Protein AF-A0A3C0ZTN9-F1 (afdb_monomer_lite)

Foldseek 3Di:
DDPPPFDWAAAWFGDPVLCVPQAVVLLVVLDDDFPQDDDDFDDDADQDDFDDPDLQRLLCRQCVRQVVQVVVVGHAAEDADEEEAEGRDTSVSSSSSNNSNNNNQVVSSHRYDYHTYGYDD

Structure (mmCIF, N/CA/C/O backbone):
data_AF-A0A3C0ZTN9-F1
#
_entry.id   AF-A0A3C0ZTN9-F1
#
loop_
_atom_site.group_PDB
_atom_site.id
_atom_site.type_symbol
_atom_site.label_atom_id
_atom_site.label_alt_id
_atom_site.label_comp_id
_atom_site.label_asym_id
_atom_site.label_entity_id
_atom_site.label_seq_id
_atom_site.pdbx_PDB_ins_code
_atom_site.Cartn_x
_atom_site.Cartn_y
_atom_site.Cartn_z
_atom_site.occupancy
_atom_site.B_iso_or_equiv
_atom_site.auth_seq_id
_atom_site.auth_comp_id
_atom_site.auth_asym_id
_atom_site.auth_atom_id
_atom_site.pdbx_PDB_model_num
ATOM 1 N N . MET A 1 1 ? -13.597 -20.183 23.443 1.00 36.34 1 MET A N 1
ATOM 2 C CA . MET A 1 1 ? -14.069 -19.343 22.322 1.00 36.34 1 MET A CA 1
ATOM 3 C C . MET A 1 1 ? -13.429 -17.965 22.471 1.00 36.34 1 MET A C 1
ATOM 5 O O . MET A 1 1 ? -13.856 -17.200 23.323 1.00 36.34 1 MET A O 1
ATOM 9 N N . ARG A 1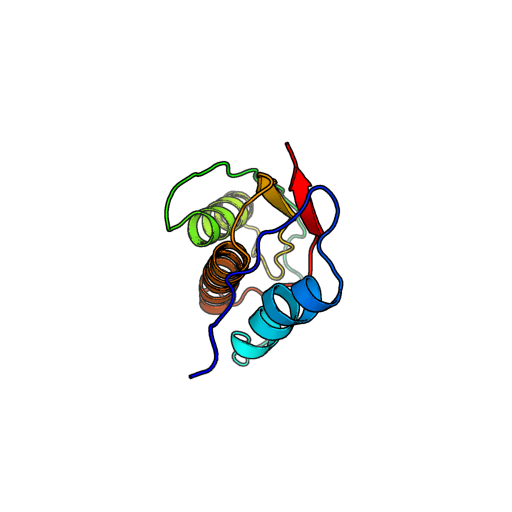 2 ? -12.309 -17.686 21.783 1.00 40.19 2 ARG A N 1
ATOM 10 C CA . ARG A 1 2 ? -11.681 -16.353 21.837 1.00 40.19 2 ARG A CA 1
ATOM 11 C C . ARG A 1 2 ? -12.521 -15.425 20.967 1.00 40.19 2 ARG A C 1
ATOM 13 O O . ARG A 1 2 ? -12.546 -15.598 19.755 1.00 40.19 2 ARG A O 1
ATOM 20 N N . VAL A 1 3 ? -13.224 -14.486 21.589 1.00 44.25 3 VAL A N 1
ATOM 21 C CA . VAL A 1 3 ? -13.870 -13.377 20.884 1.00 44.25 3 VAL A CA 1
ATOM 22 C C . VAL A 1 3 ? -12.752 -12.602 20.185 1.00 44.25 3 VAL A C 1
ATOM 24 O O . VAL A 1 3 ? -11.918 -11.989 20.853 1.00 44.25 3 VAL A O 1
ATOM 27 N N . HIS A 1 4 ? -12.660 -12.683 18.857 1.00 49.47 4 HIS A N 1
ATOM 28 C CA . HIS A 1 4 ? -11.865 -11.728 18.092 1.00 49.47 4 HIS A CA 1
ATOM 29 C C . HIS A 1 4 ? -12.564 -10.382 18.231 1.00 49.47 4 HIS A C 1
ATOM 31 O O . HIS A 1 4 ? -13.554 -10.106 17.563 1.00 49.47 4 HIS A O 1
ATOM 37 N N . ARG A 1 5 ? -12.101 -9.582 19.191 1.00 56.44 5 ARG A N 1
ATOM 38 C CA . ARG A 1 5 ? -12.521 -8.195 19.324 1.00 56.44 5 ARG A CA 1
ATOM 39 C C . ARG A 1 5 ? -11.981 -7.471 18.091 1.00 56.44 5 ARG A C 1
ATOM 41 O O . ARG A 1 5 ? -10.770 -7.283 18.004 1.00 56.44 5 ARG A O 1
ATOM 48 N N . GLN A 1 6 ? -12.861 -7.156 17.141 1.00 64.94 6 GLN A N 1
ATOM 49 C CA . GLN A 1 6 ? -12.538 -6.251 16.040 1.00 64.94 6 GLN A CA 1
ATOM 50 C C . GLN A 1 6 ? -12.044 -4.937 16.647 1.00 64.94 6 GLN A C 1
ATOM 52 O O . GLN A 1 6 ? -12.645 -4.422 17.597 1.00 64.94 6 GLN A O 1
ATOM 57 N N . MET A 1 7 ? -10.873 -4.492 16.200 1.00 84.81 7 MET A N 1
ATOM 58 C CA . MET A 1 7 ? -10.202 -3.332 16.768 1.00 84.81 7 MET A CA 1
ATOM 59 C C . MET A 1 7 ? -10.368 -2.150 15.825 1.00 84.81 7 MET A C 1
ATOM 61 O O . MET A 1 7 ? -9.884 -2.172 14.696 1.00 84.81 7 MET A O 1
ATOM 65 N N . GLU A 1 8 ? -11.027 -1.110 16.321 1.00 91.81 8 GLU A N 1
ATOM 66 C CA . GLU A 1 8 ? -11.205 0.143 15.598 1.00 91.81 8 GLU A CA 1
ATOM 67 C C . GLU A 1 8 ? -9.980 1.040 15.738 1.00 91.81 8 GLU A C 1
ATOM 69 O O . GLU A 1 8 ? -9.396 1.189 16.819 1.00 91.81 8 GLU A O 1
ATOM 74 N N . LEU A 1 9 ? -9.611 1.658 14.623 1.00 93.31 9 LEU A N 1
ATOM 75 C CA . LEU A 1 9 ? -8.553 2.644 14.550 1.00 93.31 9 LEU A CA 1
ATOM 76 C C . LEU A 1 9 ? -9.045 3.983 15.112 1.00 93.31 9 LEU A C 1
ATOM 78 O O . LEU A 1 9 ? -10.170 4.422 14.862 1.00 93.31 9 LEU A O 1
ATOM 82 N N . ARG A 1 10 ? -8.179 4.630 15.892 1.00 91.50 10 ARG A N 1
ATOM 83 C CA . ARG A 1 10 ? -8.448 5.908 16.561 1.00 91.50 10 ARG A CA 1
ATOM 84 C C . ARG A 1 10 ? -7.674 7.022 15.880 1.00 91.50 10 ARG A C 1
ATOM 86 O O . ARG A 1 10 ? -6.593 6.755 15.370 1.00 91.50 10 ARG A O 1
ATOM 93 N N . TYR A 1 11 ? -8.220 8.234 15.932 1.00 93.94 11 TYR A N 1
ATOM 94 C CA . TYR A 1 11 ? -7.629 9.443 15.361 1.00 93.94 11 TYR A CA 1
ATOM 95 C C . TYR A 1 11 ? -6.127 9.585 15.667 1.00 93.94 11 TYR A C 1
ATOM 97 O O . TYR A 1 11 ? -5.691 9.353 16.799 1.00 93.94 11 TYR A O 1
ATOM 105 N N . GLY A 1 12 ? -5.359 10.014 14.663 1.00 93.56 12 GLY A N 1
ATOM 106 C CA . GLY A 1 12 ? -3.911 10.200 14.716 1.00 93.56 12 GLY A CA 1
ATOM 107 C C . GLY A 1 12 ? -3.112 9.061 14.076 1.00 93.56 12 GLY A C 1
ATOM 108 O O . GLY A 1 12 ? -3.633 8.218 13.346 1.00 93.56 12 GLY A O 1
ATOM 109 N N . THR A 1 13 ? -1.803 9.049 14.324 1.00 93.88 13 THR A N 1
ATOM 110 C CA . THR A 1 13 ? -0.917 7.969 13.867 1.00 93.88 13 THR A CA 1
ATOM 111 C C . THR A 1 13 ? -1.330 6.641 14.501 1.00 93.88 13 THR A C 1
ATOM 113 O O . THR A 1 13 ? -1.615 6.580 15.698 1.00 93.88 13 THR A O 1
ATOM 116 N N . ILE A 1 14 ? -1.328 5.566 13.711 1.00 94.81 14 ILE A N 1
ATOM 117 C CA . ILE A 1 14 ? -1.655 4.226 14.213 1.00 94.81 14 ILE A CA 1
ATOM 118 C C . ILE A 1 14 ? -0.669 3.755 15.299 1.00 94.81 14 ILE A C 1
ATOM 120 O O . ILE A 1 14 ? 0.520 4.066 15.250 1.00 94.81 14 ILE A O 1
ATOM 124 N N . ASP A 1 15 ? -1.165 2.968 16.261 1.00 93.62 15 ASP A N 1
ATOM 125 C CA . ASP A 1 15 ? -0.349 2.357 17.322 1.00 93.62 15 ASP A CA 1
ATOM 126 C C . ASP A 1 15 ? 0.755 1.453 16.749 1.00 93.62 15 ASP A C 1
ATOM 128 O O . ASP A 1 15 ? 0.557 0.774 15.738 1.00 93.62 15 ASP A O 1
ATOM 132 N N . GLU A 1 16 ? 1.902 1.379 17.426 1.00 94.00 16 GLU A N 1
ATOM 133 C CA . GLU A 1 16 ? 3.062 0.616 16.948 1.00 94.00 16 GLU A CA 1
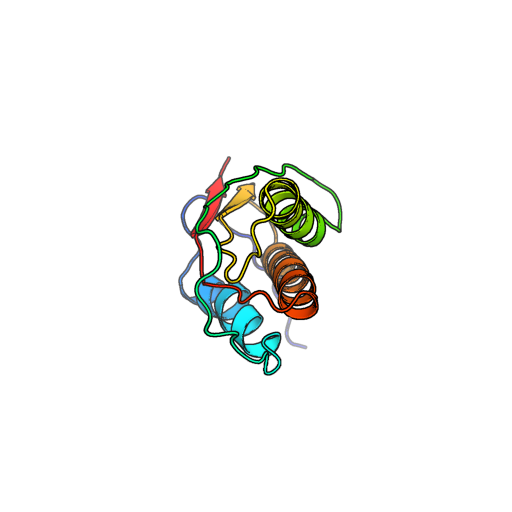ATOM 134 C C . GLU A 1 16 ? 2.751 -0.883 16.780 1.00 94.00 16 GLU A C 1
ATOM 136 O O . GLU A 1 16 ? 3.239 -1.525 15.849 1.00 94.00 16 GLU A O 1
ATOM 141 N N . ASN A 1 17 ? 1.871 -1.459 17.610 1.00 94.44 17 ASN A N 1
ATOM 142 C CA . ASN A 1 17 ? 1.465 -2.855 17.441 1.00 94.44 17 ASN A CA 1
ATOM 143 C C . ASN A 1 17 ? 0.588 -3.044 16.202 1.00 94.44 17 ASN A C 1
ATOM 145 O O . ASN A 1 17 ? 0.707 -4.071 15.530 1.00 94.44 17 ASN A O 1
ATOM 149 N N . VAL A 1 18 ? -0.280 -2.072 15.895 1.00 94.81 18 VAL A N 1
ATOM 150 C CA . VAL A 1 18 ? -1.100 -2.060 14.672 1.00 94.81 18 VAL A CA 1
ATOM 151 C C . VAL A 1 18 ? -0.201 -1.937 13.454 1.00 94.81 18 VAL A C 1
ATOM 153 O O . VAL A 1 18 ? -0.310 -2.735 12.524 1.00 94.81 18 VAL A O 1
ATOM 156 N N . LYS A 1 19 ? 0.731 -0.984 13.484 1.00 95.88 19 LYS A N 1
ATOM 157 C CA . LYS A 1 19 ? 1.725 -0.770 12.437 1.00 95.88 19 LYS A CA 1
ATOM 158 C C . LYS A 1 19 ? 2.522 -2.041 12.155 1.00 95.88 19 LYS A C 1
ATOM 160 O O . LYS A 1 19 ? 2.591 -2.483 11.007 1.00 95.88 19 LYS A O 1
ATOM 165 N N . LYS A 1 20 ? 3.034 -2.691 13.201 1.00 96.06 20 LYS A N 1
ATOM 166 C CA . LYS A 1 20 ? 3.747 -3.961 13.075 1.00 96.06 20 LYS A CA 1
ATOM 167 C C . LYS A 1 20 ? 2.891 -5.034 12.401 1.00 96.06 20 LYS A C 1
ATOM 169 O O . LYS A 1 20 ? 3.258 -5.543 11.348 1.00 96.06 20 LYS A O 1
ATOM 174 N N . ARG A 1 21 ? 1.716 -5.343 12.954 1.00 95.56 21 ARG A N 1
ATOM 175 C CA . ARG A 1 21 ? 0.925 -6.514 12.526 1.00 95.56 21 ARG A CA 1
ATOM 176 C C . ARG A 1 21 ? 0.086 -6.316 11.262 1.00 95.56 21 ARG A C 1
ATOM 178 O O . ARG A 1 21 ? -0.292 -7.298 10.624 1.00 95.56 21 ARG A O 1
ATOM 185 N N . SER A 1 22 ? -0.250 -5.072 10.923 1.00 96.12 22 SER A N 1
ATOM 186 C CA . SER A 1 22 ? -1.147 -4.745 9.805 1.00 96.12 22 SER A CA 1
ATOM 187 C C . SER A 1 22 ? -0.465 -3.998 8.660 1.00 96.12 22 SER A C 1
ATOM 189 O O . SER A 1 22 ? -1.059 -3.914 7.588 1.00 96.12 22 SER A O 1
ATOM 191 N N . VAL A 1 23 ? 0.784 -3.547 8.836 1.00 96.75 23 VAL A N 1
ATOM 192 C CA . VAL A 1 23 ? 1.615 -2.974 7.763 1.00 96.75 23 VAL A CA 1
ATOM 193 C C . VAL A 1 23 ? 2.886 -3.803 7.565 1.00 96.75 23 VAL A C 1
ATOM 195 O O . VAL A 1 23 ? 3.027 -4.449 6.529 1.00 96.75 23 VAL A O 1
ATOM 198 N N . GLN A 1 24 ? 3.787 -3.843 8.551 1.00 96.44 24 GLN A N 1
ATOM 199 C CA . GLN A 1 24 ? 5.119 -4.452 8.393 1.00 96.44 24 GLN A CA 1
ATOM 200 C C . GLN A 1 24 ? 5.049 -5.9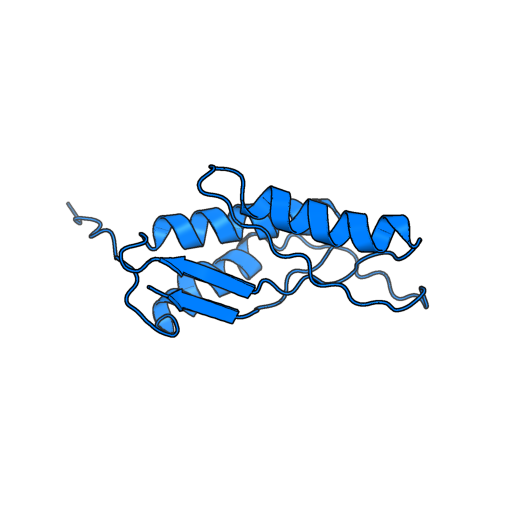66 8.153 1.00 96.44 24 GLN A C 1
ATOM 202 O O . GLN A 1 24 ? 5.617 -6.465 7.182 1.00 96.44 24 GLN A O 1
ATOM 207 N N . ASP A 1 25 ? 4.302 -6.692 8.985 1.00 95.75 25 ASP A N 1
ATOM 208 C CA . ASP A 1 25 ? 4.141 -8.143 8.864 1.00 95.75 25 ASP A CA 1
ATOM 209 C C . ASP A 1 25 ? 3.439 -8.518 7.550 1.00 95.75 25 ASP A C 1
ATOM 211 O O . ASP A 1 25 ? 3.748 -9.551 6.961 1.00 95.75 25 ASP A O 1
ATOM 215 N N . VAL A 1 26 ? 2.529 -7.670 7.052 1.00 95.88 26 VAL A N 1
ATOM 216 C CA . VAL A 1 26 ? 1.860 -7.882 5.758 1.00 95.88 26 VAL A CA 1
ATOM 217 C C . VAL A 1 26 ? 2.848 -7.720 4.608 1.00 95.88 26 VAL A C 1
ATOM 219 O O . VAL A 1 26 ? 2.898 -8.592 3.743 1.00 95.88 26 VAL A O 1
ATOM 222 N N . ILE A 1 27 ? 3.659 -6.656 4.618 1.00 95.25 27 ILE A N 1
ATOM 223 C CA . ILE A 1 27 ? 4.722 -6.458 3.623 1.00 95.25 27 ILE A CA 1
ATOM 224 C C . ILE A 1 27 ? 5.651 -7.672 3.630 1.00 95.25 27 ILE A C 1
ATOM 226 O O . ILE A 1 27 ? 5.860 -8.276 2.585 1.00 95.25 27 ILE A O 1
ATOM 230 N N . LEU A 1 28 ? 6.157 -8.079 4.799 1.00 93.31 28 LEU A N 1
ATOM 231 C CA . LEU A 1 28 ? 7.065 -9.222 4.926 1.00 93.31 28 LEU A CA 1
ATOM 232 C C . LEU A 1 28 ? 6.437 -10.537 4.450 1.00 93.31 28 LEU A C 1
ATOM 234 O O . LEU A 1 28 ? 7.099 -11.307 3.758 1.00 93.31 28 LEU A O 1
ATOM 238 N N . HIS A 1 29 ? 5.175 -10.789 4.799 1.00 92.69 29 HIS A N 1
ATOM 239 C CA . HIS A 1 29 ? 4.459 -12.006 4.422 1.00 92.69 29 HIS A CA 1
ATOM 240 C C . HIS A 1 29 ? 4.206 -12.098 2.910 1.00 92.69 29 HIS A C 1
ATOM 242 O O . HIS A 1 29 ? 4.329 -13.173 2.328 1.00 92.69 29 HIS A O 1
ATOM 248 N N . GLU A 1 30 ? 3.835 -10.990 2.266 1.00 91.06 30 GLU A N 1
ATOM 249 C CA . GLU A 1 30 ? 3.487 -10.978 0.839 1.00 91.06 30 GLU A CA 1
ATOM 250 C C . GLU A 1 30 ? 4.728 -10.870 -0.075 1.00 91.06 30 GLU A C 1
ATOM 252 O O . GLU A 1 30 ? 4.636 -11.162 -1.268 1.00 91.06 30 GLU A O 1
ATOM 257 N N . ARG A 1 31 ? 5.898 -10.491 0.464 1.00 87.12 31 ARG A N 1
ATOM 258 C CA . ARG A 1 31 ? 7.161 -10.290 -0.270 1.00 87.12 31 ARG A CA 1
ATOM 259 C C . ARG A 1 31 ? 7.760 -11.617 -0.740 1.00 87.12 31 ARG A C 1
ATOM 261 O O . ARG A 1 31 ? 8.709 -12.144 -0.161 1.00 87.12 31 ARG A O 1
ATOM 268 N N . GLN A 1 32 ? 7.217 -12.176 -1.816 1.00 68.19 32 GLN A N 1
ATOM 269 C CA . GLN A 1 32 ? 7.880 -13.256 -2.546 1.00 68.19 32 GLN A CA 1
ATOM 270 C C . GLN A 1 32 ? 9.128 -12.721 -3.262 1.00 68.19 32 GLN A C 1
ATOM 272 O O . GLN A 1 32 ? 9.176 -11.559 -3.648 1.00 68.19 32 GLN A O 1
ATOM 277 N N . LYS A 1 33 ? 10.175 -13.549 -3.382 1.00 53.22 33 LYS A N 1
ATOM 278 C CA . LYS A 1 33 ? 11.526 -13.144 -3.815 1.00 53.22 33 LYS A CA 1
ATOM 279 C C . LYS A 1 33 ? 11.534 -12.563 -5.239 1.00 53.22 33 LYS A C 1
ATOM 281 O O . LYS A 1 33 ? 11.639 -13.309 -6.208 1.00 53.22 33 LYS A O 1
ATOM 286 N N . ILE A 1 34 ? 11.481 -11.239 -5.354 1.00 56.06 34 ILE A N 1
ATOM 287 C CA . ILE A 1 34 ? 11.639 -10.517 -6.621 1.00 56.06 34 ILE A CA 1
ATOM 288 C C . ILE A 1 34 ? 13.138 -10.326 -6.898 1.00 56.06 34 ILE A C 1
ATOM 290 O O . ILE A 1 34 ? 13.874 -9.905 -5.998 1.00 56.06 34 ILE A O 1
ATOM 294 N N . PRO A 1 35 ? 13.629 -10.595 -8.118 1.00 49.62 35 PRO A N 1
ATOM 295 C CA . PRO A 1 35 ? 14.962 -10.179 -8.523 1.00 49.62 35 PRO A CA 1
ATOM 296 C C . PRO A 1 35 ? 15.023 -8.647 -8.575 1.00 49.62 35 PRO A C 1
ATOM 298 O O . PRO A 1 35 ? 14.360 -8.014 -9.393 1.00 49.62 35 PRO A O 1
ATOM 301 N N . VAL A 1 36 ? 15.829 -8.043 -7.704 1.00 53.50 36 VAL A N 1
ATOM 302 C CA . VAL A 1 36 ? 16.124 -6.606 -7.754 1.00 53.50 36 VAL A CA 1
ATOM 303 C C . VAL A 1 36 ? 16.912 -6.325 -9.035 1.00 53.50 36 VAL A C 1
ATOM 305 O O . VAL A 1 36 ? 18.060 -6.753 -9.166 1.00 53.50 36 VAL A O 1
ATOM 308 N N . SER A 1 37 ? 16.315 -5.602 -9.983 1.00 47.38 37 SER A N 1
ATOM 309 C CA . SER A 1 37 ? 17.025 -5.156 -11.184 1.00 47.38 37 SER A CA 1
ATOM 310 C C . SER A 1 37 ? 17.958 -3.997 -10.829 1.00 47.38 37 SER A C 1
ATOM 312 O O . SER A 1 37 ? 17.508 -2.879 -10.590 1.00 47.38 37 SER A O 1
ATOM 314 N N . LYS A 1 38 ? 19.270 -4.251 -10.803 1.00 46.47 38 LYS A N 1
ATOM 315 C CA . LYS A 1 38 ? 20.298 -3.204 -10.732 1.00 46.47 38 LYS A CA 1
ATOM 316 C C . LYS A 1 38 ? 20.610 -2.718 -12.150 1.00 46.47 38 LYS A C 1
ATOM 318 O O . LYS A 1 38 ? 21.275 -3.421 -12.902 1.00 46.47 38 LYS A O 1
ATOM 323 N N . GLY A 1 39 ? 20.145 -1.526 -12.514 1.00 47.78 39 GLY A N 1
ATOM 324 C CA . GLY A 1 39 ? 20.483 -0.880 -13.785 1.00 47.78 39 GLY A CA 1
ATOM 325 C C . GLY A 1 39 ? 20.033 0.579 -13.807 1.00 47.78 39 GLY A C 1
ATOM 326 O O . GLY A 1 39 ? 18.994 0.902 -13.238 1.00 47.78 39 GLY A O 1
ATOM 327 N N . GLY A 1 40 ? 20.827 1.458 -14.426 1.00 59.28 40 GLY A N 1
ATOM 328 C CA . GLY A 1 40 ? 20.543 2.892 -14.539 1.00 59.28 40 GLY A CA 1
ATOM 329 C C . GLY A 1 40 ? 19.369 3.154 -15.476 1.00 59.28 40 GLY A C 1
ATOM 330 O O . GLY A 1 40 ? 19.553 3.270 -16.684 1.00 59.28 40 GLY A O 1
ATOM 331 N N . LEU A 1 41 ? 18.163 3.198 -14.917 1.00 59.25 41 LEU A N 1
ATOM 332 C CA . LEU A 1 41 ? 16.952 3.634 -15.603 1.00 59.25 41 LEU A CA 1
ATOM 333 C C . LEU A 1 41 ? 16.712 5.130 -15.343 1.00 59.25 41 LEU A C 1
ATOM 335 O O . LEU A 1 41 ? 17.256 5.668 -14.374 1.00 59.25 41 LEU A O 1
ATOM 339 N N . PRO A 1 42 ? 15.922 5.816 -16.191 1.00 61.22 42 PRO A N 1
ATOM 340 C CA . PRO A 1 42 ? 15.471 7.172 -15.896 1.00 61.22 42 PRO A CA 1
ATOM 341 C C . PRO A 1 42 ? 14.863 7.222 -14.488 1.00 61.22 42 PRO A C 1
ATOM 343 O O . PRO A 1 42 ? 14.044 6.379 -14.128 1.00 61.22 42 PRO A O 1
ATOM 346 N N . SER A 1 43 ? 15.320 8.180 -13.681 1.00 76.25 43 SER A N 1
ATOM 347 C CA . SER A 1 43 ? 14.847 8.381 -12.312 1.00 76.25 43 SER A CA 1
ATOM 348 C C . SER A 1 43 ? 13.665 9.344 -12.323 1.00 76.25 43 SER A C 1
ATOM 350 O O . SER A 1 43 ? 13.736 10.398 -12.953 1.00 76.25 43 SER A O 1
ATOM 352 N N . GLY A 1 44 ? 12.588 8.994 -11.626 1.00 85.88 44 GLY A N 1
ATOM 353 C CA . GLY A 1 44 ? 11.420 9.848 -11.449 1.00 85.88 44 GLY A CA 1
ATOM 354 C C . GLY A 1 44 ? 10.605 9.411 -10.243 1.00 85.88 44 GLY A C 1
ATOM 355 O O . GLY A 1 44 ? 10.637 8.249 -9.838 1.00 85.88 44 GLY A O 1
ATOM 356 N N . VAL A 1 45 ? 9.891 10.365 -9.659 1.00 90.81 45 VAL A N 1
ATOM 357 C CA . VAL A 1 45 ? 8.987 10.166 -8.525 1.00 90.81 45 VAL A CA 1
ATOM 358 C C . VAL A 1 45 ? 7.639 10.750 -8.906 1.00 90.81 45 VAL A C 1
ATOM 360 O O . VAL A 1 45 ? 7.574 11.830 -9.487 1.00 90.81 45 VAL A O 1
ATOM 363 N N . THR A 1 46 ? 6.574 10.047 -8.540 1.00 94.94 46 THR A N 1
ATOM 364 C CA . THR A 1 46 ? 5.203 10.544 -8.633 1.00 94.94 46 THR A CA 1
ATOM 365 C C . THR A 1 46 ? 4.467 10.302 -7.321 1.00 94.94 46 THR A C 1
ATOM 367 O O . THR A 1 46 ? 4.869 9.464 -6.511 1.00 94.94 46 THR A O 1
ATOM 370 N N . SER A 1 47 ? 3.382 11.039 -7.118 1.00 94.06 47 SER A N 1
ATOM 371 C CA . SER A 1 47 ? 2.431 10.834 -6.034 1.00 94.06 47 SER A CA 1
ATOM 372 C C . SER A 1 47 ? 1.032 11.025 -6.596 1.00 94.06 47 SER A C 1
ATOM 374 O O . SER A 1 47 ? 0.685 12.116 -7.046 1.00 94.06 47 SER A O 1
ATOM 376 N N . VAL A 1 48 ? 0.237 9.956 -6.584 1.00 93.31 48 VAL A N 1
ATOM 377 C CA . VAL A 1 48 ? -1.115 9.953 -7.143 1.00 93.31 48 VAL A CA 1
ATOM 378 C C . VAL A 1 48 ? -2.113 9.687 -6.015 1.00 93.31 48 VAL A C 1
ATOM 380 O O . VAL A 1 48 ? -2.141 8.573 -5.484 1.00 93.31 48 VAL A O 1
ATOM 383 N N . PRO A 1 49 ? -2.922 10.682 -5.607 1.00 92.81 49 PRO A N 1
ATOM 384 C CA . PRO A 1 49 ? -3.930 10.478 -4.578 1.00 92.81 49 PRO A CA 1
ATOM 385 C C . PRO A 1 49 ? -5.087 9.634 -5.122 1.00 92.81 49 PRO A C 1
ATOM 387 O O . PRO A 1 49 ? -5.606 9.889 -6.207 1.00 92.81 49 PRO A O 1
ATOM 390 N N . VAL A 1 50 ? -5.529 8.653 -4.334 1.00 92.25 50 VAL A N 1
ATOM 391 C CA . VAL A 1 50 ? -6.717 7.843 -4.622 1.00 92.25 50 VAL A CA 1
ATOM 392 C C . VAL A 1 50 ? -7.653 7.901 -3.424 1.00 92.25 50 VAL A C 1
ATOM 394 O O . VAL A 1 50 ? -7.272 7.541 -2.313 1.00 92.25 50 VAL A O 1
ATOM 397 N N . VAL A 1 51 ? -8.889 8.340 -3.662 1.00 89.12 51 VAL A N 1
ATOM 398 C CA . VAL A 1 51 ? -9.969 8.354 -2.670 1.00 89.12 51 VAL A CA 1
ATOM 399 C C . VAL A 1 51 ? -11.011 7.340 -3.115 1.00 89.12 51 VAL A C 1
ATOM 401 O O . VAL A 1 51 ? -11.534 7.430 -4.223 1.00 89.12 51 VAL A O 1
ATOM 404 N N . SER A 1 52 ? -11.289 6.342 -2.281 1.00 84.38 52 SER A N 1
ATOM 405 C CA . SER A 1 52 ? -12.236 5.286 -2.628 1.00 84.38 52 SER A CA 1
ATOM 406 C C . SER A 1 52 ? -12.842 4.655 -1.379 1.00 84.38 52 SER A C 1
ATOM 408 O O . SER A 1 52 ? -12.130 4.343 -0.429 1.00 84.38 52 SER A O 1
ATOM 410 N N . GLY A 1 53 ? -14.158 4.432 -1.411 1.00 76.75 53 GLY A N 1
ATOM 411 C CA . GLY A 1 53 ? -14.867 3.564 -0.464 1.00 76.75 53 GLY A CA 1
ATOM 412 C C . GLY A 1 53 ? -15.001 2.119 -0.963 1.00 76.75 53 GLY A C 1
ATOM 413 O O . GLY A 1 53 ? -15.713 1.318 -0.360 1.00 76.75 53 GLY A O 1
ATOM 414 N N . GLU A 1 54 ? -14.376 1.782 -2.095 1.00 73.94 54 GLU A N 1
ATOM 415 C CA . GLU A 1 54 ? -14.551 0.494 -2.760 1.00 73.94 54 GLU A CA 1
ATOM 416 C C . GLU A 1 54 ? -13.547 -0.566 -2.298 1.00 73.94 54 GLU A C 1
ATOM 418 O O . GLU A 1 54 ? -12.457 -0.291 -1.795 1.00 73.94 54 GLU A O 1
ATOM 423 N N . LYS A 1 55 ? -13.889 -1.834 -2.553 1.00 78.25 55 LYS A N 1
ATOM 424 C CA . LYS A 1 55 ? -13.105 -3.003 -2.127 1.00 78.25 55 LYS A CA 1
ATOM 425 C C . LYS A 1 55 ? -11.718 -3.122 -2.772 1.00 78.25 55 LYS A C 1
ATOM 427 O O . LYS A 1 55 ? -10.988 -4.016 -2.363 1.00 78.25 55 LYS A O 1
ATOM 432 N N . ARG A 1 56 ? -11.360 -2.291 -3.760 1.00 91.38 56 ARG A N 1
ATOM 433 C CA . ARG A 1 56 ? -10.108 -2.387 -4.544 1.00 91.38 56 ARG A CA 1
ATOM 434 C C . ARG A 1 56 ? -9.219 -1.142 -4.465 1.00 91.38 56 ARG A C 1
ATOM 436 O O . ARG A 1 56 ? -8.348 -0.956 -5.312 1.00 91.38 56 ARG A O 1
ATOM 443 N N . ALA A 1 57 ? -9.420 -0.290 -3.459 1.00 93.94 57 ALA A N 1
ATOM 444 C CA . ALA A 1 57 ? -8.671 0.957 -3.306 1.00 93.94 57 ALA A CA 1
ATOM 445 C C . ALA A 1 57 ? -7.141 0.761 -3.361 1.00 93.94 57 ALA A C 1
ATOM 447 O O . ALA A 1 57 ? -6.442 1.551 -3.991 1.00 93.94 57 ALA A O 1
ATOM 448 N N . GLY A 1 58 ? -6.620 -0.318 -2.764 1.00 96.56 58 GLY A N 1
ATOM 449 C CA . GLY A 1 58 ? -5.182 -0.593 -2.742 1.00 96.56 58 GLY A CA 1
ATOM 450 C C . GLY A 1 58 ? -4.618 -0.999 -4.104 1.00 96.56 58 GLY A C 1
ATOM 451 O O . GLY A 1 58 ? -3.516 -0.588 -4.456 1.00 96.56 58 GLY A O 1
ATOM 452 N N . GLU A 1 59 ? -5.382 -1.764 -4.889 1.00 96.75 59 GLU A N 1
ATOM 453 C CA . GLU A 1 59 ? -5.003 -2.154 -6.256 1.00 96.75 59 GLU A CA 1
ATOM 454 C C . GLU A 1 59 ? -4.954 -0.920 -7.166 1.00 96.75 59 GLU A C 1
ATOM 456 O O . GLU A 1 59 ? -3.970 -0.696 -7.872 1.00 96.75 59 GLU A O 1
ATOM 461 N N . LEU A 1 60 ? -5.995 -0.082 -7.095 1.00 96.69 60 LEU A N 1
ATOM 462 C CA . LEU A 1 60 ? -6.104 1.146 -7.882 1.00 96.69 60 LEU A CA 1
ATOM 463 C C . LEU A 1 60 ? -4.985 2.138 -7.556 1.00 96.69 60 LEU A C 1
ATOM 465 O O . LEU A 1 60 ? -4.418 2.719 -8.476 1.00 96.69 60 LEU A O 1
ATOM 469 N N . ALA A 1 61 ? -4.634 2.301 -6.276 1.00 96.88 61 ALA A N 1
ATOM 470 C CA . ALA A 1 61 ? -3.545 3.181 -5.854 1.00 96.88 61 ALA A CA 1
ATOM 471 C C . ALA A 1 61 ? -2.196 2.781 -6.470 1.00 96.88 61 ALA A C 1
ATOM 473 O O . ALA A 1 61 ? -1.468 3.638 -6.973 1.00 96.88 61 ALA A O 1
ATOM 474 N N . VAL A 1 62 ? -1.883 1.481 -6.487 1.00 97.25 62 VAL A N 1
ATOM 475 C CA . VAL A 1 62 ? -0.656 0.981 -7.119 1.00 97.25 62 VAL A CA 1
ATOM 476 C C . VAL A 1 62 ? -0.709 1.193 -8.630 1.00 97.25 62 VAL A C 1
ATOM 478 O O . VAL A 1 62 ? 0.211 1.784 -9.189 1.00 97.25 62 VAL A O 1
ATOM 481 N N . ILE A 1 63 ? -1.790 0.768 -9.291 1.00 97.00 63 ILE A N 1
ATOM 482 C CA . ILE A 1 63 ? -1.925 0.878 -10.752 1.00 97.00 63 ILE A CA 1
ATOM 483 C C . ILE A 1 63 ? -1.831 2.337 -11.207 1.00 97.00 63 ILE A C 1
ATOM 485 O O . ILE A 1 63 ? -1.132 2.623 -12.175 1.00 97.00 63 ILE A O 1
ATOM 489 N N . ALA A 1 64 ? -2.493 3.265 -10.514 1.00 97.06 64 ALA A N 1
ATOM 490 C CA . ALA A 1 64 ? -2.497 4.676 -10.880 1.00 97.06 64 ALA A CA 1
ATOM 491 C C . ALA A 1 64 ? -1.091 5.294 -10.810 1.00 97.06 64 ALA A C 1
ATOM 493 O O . ALA A 1 64 ? -0.645 5.905 -11.779 1.00 97.06 64 ALA A O 1
ATOM 494 N N . ALA A 1 65 ? -0.365 5.081 -9.709 1.00 97.12 65 ALA A N 1
ATOM 495 C CA . ALA A 1 65 ? 0.987 5.618 -9.547 1.00 97.12 65 ALA A CA 1
ATOM 496 C C . ALA A 1 65 ? 2.001 4.972 -10.508 1.00 97.12 65 ALA A C 1
ATOM 498 O O . ALA A 1 65 ? 2.857 5.655 -11.067 1.00 97.12 65 ALA A O 1
ATOM 499 N N . VAL A 1 66 ? 1.904 3.657 -10.729 1.00 96.31 66 VAL A N 1
ATOM 500 C CA . VAL A 1 66 ? 2.793 2.945 -11.661 1.00 96.31 66 VAL A CA 1
ATOM 501 C C . VAL A 1 66 ? 2.528 3.378 -13.100 1.00 96.31 66 VAL A C 1
ATOM 503 O O . VAL A 1 66 ? 3.477 3.608 -13.846 1.00 96.31 66 VAL A O 1
ATOM 506 N N . ASN A 1 67 ? 1.261 3.544 -13.489 1.00 96.56 67 ASN A N 1
ATOM 507 C CA . ASN A 1 67 ? 0.903 4.002 -14.829 1.00 96.56 67 ASN A CA 1
ATOM 508 C C . ASN A 1 67 ? 1.374 5.433 -15.100 1.00 96.56 67 ASN A C 1
ATOM 510 O O . ASN A 1 67 ? 1.791 5.712 -16.221 1.00 96.56 67 ASN A O 1
ATOM 514 N N . ASP A 1 68 ? 1.347 6.315 -14.099 1.00 97.00 68 ASP A N 1
ATOM 515 C CA . ASP A 1 68 ? 1.824 7.693 -14.247 1.00 97.00 68 ASP A CA 1
ATOM 516 C C . ASP A 1 68 ? 3.324 7.753 -14.594 1.00 97.00 68 ASP A C 1
ATOM 518 O O . ASP A 1 68 ? 3.725 8.464 -15.517 1.00 97.00 68 ASP A O 1
ATOM 522 N N . LEU A 1 69 ? 4.153 6.929 -13.941 1.00 95.19 69 LEU A N 1
ATOM 523 C CA . LEU A 1 69 ? 5.573 6.791 -14.296 1.00 95.19 69 LEU A CA 1
ATOM 524 C C . LEU A 1 69 ? 5.774 6.033 -15.614 1.00 95.19 69 LEU A C 1
ATOM 526 O O . LEU A 1 69 ? 6.600 6.433 -16.439 1.00 95.19 69 LEU A O 1
ATOM 530 N N . ALA A 1 70 ? 5.006 4.969 -15.858 1.00 94.00 70 ALA A N 1
ATOM 531 C CA . ALA A 1 70 ? 5.113 4.184 -17.086 1.00 94.00 70 ALA A CA 1
ATOM 532 C C . ALA A 1 70 ? 4.768 5.011 -18.336 1.00 94.00 70 ALA A C 1
ATOM 534 O O . ALA A 1 70 ? 5.435 4.867 -19.362 1.00 94.00 70 ALA A O 1
ATOM 535 N N . ALA A 1 71 ? 3.795 5.925 -18.246 1.00 95.12 71 ALA A N 1
ATOM 536 C CA . ALA A 1 71 ? 3.446 6.866 -19.312 1.00 95.12 71 ALA A CA 1
ATOM 537 C C . ALA A 1 71 ? 4.601 7.823 -19.668 1.00 95.12 71 ALA A C 1
ATOM 539 O O . ALA A 1 71 ? 4.665 8.322 -20.790 1.00 95.12 71 ALA A O 1
ATOM 540 N N . GLN A 1 72 ? 5.542 8.031 -18.744 1.00 93.69 72 GLN A N 1
ATOM 541 C CA . GLN A 1 72 ? 6.766 8.815 -18.939 1.00 93.69 72 GLN A CA 1
ATOM 542 C C . GLN A 1 72 ? 7.962 7.950 -19.384 1.00 93.69 72 GLN A C 1
ATOM 544 O O . GLN A 1 72 ? 9.079 8.447 -19.508 1.00 93.69 72 GLN A O 1
ATOM 549 N N . GLY A 1 73 ? 7.759 6.647 -19.612 1.00 91.62 73 GLY A N 1
ATOM 550 C CA . GLY A 1 73 ? 8.830 5.700 -19.934 1.00 91.62 73 GLY A CA 1
ATOM 551 C C . GLY A 1 73 ? 9.690 5.300 -18.729 1.00 91.62 73 GLY A C 1
ATOM 552 O O . GLY A 1 73 ? 10.779 4.751 -18.908 1.00 91.62 73 GLY A O 1
ATOM 553 N N . ILE A 1 74 ? 9.222 5.561 -17.504 1.00 91.56 74 ILE A N 1
ATOM 554 C CA . ILE A 1 74 ? 9.943 5.279 -16.260 1.00 91.56 74 ILE A CA 1
ATOM 555 C C . ILE A 1 74 ? 9.445 3.961 -15.667 1.00 91.56 74 ILE A C 1
ATOM 557 O O . ILE A 1 74 ? 8.251 3.748 -15.472 1.00 91.56 74 ILE A O 1
ATOM 561 N N . ARG A 1 75 ? 10.377 3.059 -15.346 1.00 89.94 75 ARG A N 1
ATOM 562 C CA . ARG A 1 75 ? 10.066 1.813 -14.636 1.00 89.94 75 ARG A CA 1
ATOM 563 C C . ARG A 1 75 ? 10.081 2.065 -13.134 1.00 89.94 75 ARG A C 1
ATOM 565 O O . ARG A 1 75 ? 11.113 2.438 -12.584 1.00 89.94 75 ARG A O 1
ATOM 572 N N . THR A 1 76 ? 8.976 1.768 -12.467 1.00 91.94 76 THR A N 1
ATOM 573 C CA . THR A 1 76 ? 8.892 1.802 -11.005 1.00 91.94 76 THR A CA 1
ATOM 574 C C . THR A 1 76 ? 9.629 0.612 -10.387 1.00 91.94 76 THR A C 1
ATOM 576 O O . THR A 1 76 ? 9.496 -0.517 -10.858 1.00 91.94 76 THR A O 1
ATOM 579 N N . THR A 1 77 ? 10.401 0.855 -9.327 1.00 90.75 77 THR A N 1
ATOM 580 C CA . THR A 1 77 ? 11.114 -0.188 -8.563 1.00 90.75 77 THR A CA 1
ATOM 581 C C . THR A 1 77 ? 10.667 -0.271 -7.110 1.00 90.75 77 THR A C 1
ATOM 583 O O . THR A 1 77 ? 10.748 -1.341 -6.511 1.00 90.75 77 THR A O 1
ATOM 586 N N . GLU A 1 78 ? 10.192 0.839 -6.544 1.00 92.12 78 GLU A N 1
ATOM 587 C CA . GLU A 1 78 ? 9.764 0.946 -5.150 1.00 92.12 78 GLU A CA 1
ATOM 588 C C . GLU A 1 78 ? 8.437 1.711 -5.054 1.00 92.12 78 GLU A C 1
ATOM 590 O O . GLU A 1 78 ? 8.183 2.629 -5.835 1.00 92.12 78 GLU A O 1
ATOM 595 N N . PHE A 1 79 ? 7.604 1.341 -4.082 1.00 95.06 79 PHE A N 1
ATOM 596 C CA . PHE A 1 79 ? 6.320 1.973 -3.787 1.00 95.06 79 PHE A CA 1
ATOM 597 C C . PHE A 1 79 ? 6.207 2.292 -2.290 1.00 95.06 79 PHE A C 1
ATOM 599 O O . PHE A 1 79 ? 6.443 1.424 -1.446 1.00 95.06 79 PHE A O 1
ATOM 606 N N . PHE A 1 80 ? 5.818 3.528 -1.964 1.00 95.38 80 PHE A N 1
ATOM 607 C CA . PHE A 1 80 ? 5.681 4.033 -0.593 1.00 95.38 80 PHE A CA 1
ATOM 608 C C . PHE A 1 80 ? 4.226 4.471 -0.350 1.00 95.38 80 PHE A C 1
ATOM 610 O O . PHE A 1 80 ? 3.836 5.550 -0.799 1.00 95.38 80 PHE A O 1
ATOM 617 N N . PRO A 1 81 ? 3.396 3.662 0.332 1.00 96.19 81 PRO A N 1
ATOM 618 C CA . PRO A 1 81 ? 2.002 4.013 0.572 1.00 96.19 81 PRO A CA 1
ATOM 619 C C . PRO A 1 81 ? 1.863 5.094 1.653 1.00 96.19 81 PRO A C 1
ATOM 621 O O . PRO A 1 81 ? 2.357 4.934 2.768 1.00 96.19 81 PRO A O 1
ATOM 624 N N . THR A 1 82 ? 1.105 6.150 1.358 1.00 96.44 82 THR A N 1
ATOM 625 C CA . THR A 1 82 ? 0.546 7.053 2.377 1.00 96.44 82 THR A CA 1
ATOM 626 C C . THR A 1 82 ? -0.948 6.784 2.481 1.00 96.44 82 THR A C 1
ATOM 628 O O . THR A 1 82 ? -1.679 6.971 1.512 1.00 96.44 82 THR A O 1
ATOM 631 N N . ILE A 1 83 ? -1.395 6.303 3.640 1.00 96.50 83 ILE A N 1
ATOM 632 C CA . ILE A 1 83 ? -2.764 5.834 3.869 1.00 96.50 83 ILE A CA 1
ATOM 633 C C . ILE A 1 83 ? -3.438 6.743 4.896 1.00 96.50 83 ILE A C 1
ATOM 635 O O . ILE A 1 83 ? -2.952 6.869 6.018 1.00 96.50 83 ILE A O 1
ATOM 639 N N . LEU A 1 84 ? -4.572 7.326 4.512 1.00 96.38 84 LEU A N 1
ATOM 640 C CA . LEU A 1 84 ? -5.451 8.096 5.389 1.00 96.38 84 LEU A CA 1
ATOM 641 C C . LEU A 1 84 ? -6.764 7.328 5.547 1.00 96.38 84 LEU A C 1
ATOM 643 O O . LEU A 1 84 ? -7.366 6.933 4.546 1.00 96.38 84 LEU A O 1
ATOM 647 N N . LEU A 1 85 ? -7.180 7.072 6.785 1.00 95.50 85 LEU A N 1
ATOM 648 C CA . LEU A 1 85 ? -8.396 6.317 7.099 1.00 95.50 85 LEU A CA 1
ATOM 649 C C . LEU A 1 85 ? -9.298 7.121 8.034 1.00 95.50 85 LEU A C 1
ATOM 651 O O . LEU A 1 85 ? -8.783 7.732 8.963 1.00 95.50 85 LEU A O 1
ATOM 655 N N . PRO A 1 86 ? -10.628 7.081 7.870 1.00 94.38 86 PRO A N 1
ATOM 656 C CA . PRO A 1 86 ? -11.522 7.721 8.823 1.00 94.38 86 PRO A CA 1
ATOM 657 C C . PRO A 1 86 ? -11.459 7.033 10.193 1.00 94.38 86 PRO A C 1
ATOM 659 O O . PRO A 1 86 ? -11.260 5.811 10.288 1.00 94.38 86 PRO A O 1
ATOM 662 N N . ALA A 1 87 ? -11.668 7.802 11.260 1.00 93.94 87 ALA A N 1
ATOM 663 C CA . ALA A 1 87 ? -11.832 7.264 12.607 1.00 93.94 87 ALA A CA 1
ATOM 664 C C . ALA A 1 87 ? -12.940 6.194 12.660 1.00 93.94 87 ALA A C 1
ATOM 666 O O . ALA A 1 87 ? -13.964 6.293 11.985 1.00 93.94 87 ALA A O 1
ATOM 667 N N . GLY A 1 88 ? -12.719 5.134 13.443 1.00 92.75 88 GLY A N 1
ATOM 668 C CA . GLY A 1 88 ? -13.635 3.988 13.504 1.00 92.75 88 GLY A CA 1
ATOM 669 C C . GLY A 1 88 ? -13.440 2.961 12.383 1.00 92.75 88 GLY A C 1
ATOM 670 O O . GLY A 1 88 ? -14.100 1.923 12.381 1.00 92.75 88 GLY A O 1
ATOM 671 N N . THR A 1 89 ? -12.506 3.189 11.450 1.00 93.88 89 THR A N 1
ATOM 672 C CA . THR A 1 89 ? -12.102 2.154 10.488 1.00 93.88 89 THR A CA 1
ATOM 673 C C . THR A 1 89 ? -11.608 0.913 11.229 1.00 93.88 89 THR A C 1
ATOM 675 O O . THR A 1 89 ? -10.774 1.007 12.127 1.00 93.88 89 THR A O 1
ATOM 678 N N . GLN A 1 90 ? -12.086 -0.264 10.830 1.00 94.56 90 GLN A N 1
ATOM 679 C CA . GLN A 1 90 ? -11.628 -1.532 11.396 1.00 94.56 90 GLN A CA 1
ATOM 680 C C . GLN A 1 90 ? -10.191 -1.832 10.957 1.00 94.56 90 GLN A C 1
ATOM 682 O O . GLN A 1 90 ? -9.852 -1.697 9.779 1.00 94.56 90 GLN A O 1
ATOM 687 N N . GLU A 1 91 ? -9.336 -2.295 11.866 1.00 95.00 91 GLU A N 1
ATOM 688 C CA . GLU A 1 91 ? -7.957 -2.667 11.534 1.00 95.00 91 GLU A CA 1
ATOM 689 C C . GLU A 1 91 ? -7.893 -3.737 10.429 1.00 95.00 91 GLU A C 1
ATOM 691 O O . GLU A 1 91 ? -6.988 -3.731 9.589 1.00 95.00 91 GLU A O 1
ATOM 696 N N . GLU A 1 92 ? -8.869 -4.644 10.377 1.00 94.19 92 GLU A N 1
ATOM 697 C CA . GLU A 1 92 ? -8.970 -5.647 9.320 1.00 94.19 92 GLU A CA 1
ATOM 698 C C . GLU A 1 92 ? -9.074 -5.015 7.925 1.00 94.19 92 GLU A C 1
ATOM 700 O O . GLU A 1 92 ? -8.562 -5.587 6.957 1.00 94.19 92 GLU A O 1
ATOM 705 N N . PHE A 1 93 ? -9.679 -3.827 7.817 1.00 94.19 93 PHE A N 1
ATOM 706 C CA . PHE A 1 93 ? -9.721 -3.071 6.570 1.00 94.19 93 PHE A CA 1
ATOM 707 C C . PHE A 1 93 ? -8.326 -2.582 6.174 1.00 94.19 93 PHE A C 1
ATOM 709 O O . PHE A 1 93 ? -7.906 -2.843 5.048 1.00 94.19 93 PHE A O 1
ATOM 716 N N . LEU A 1 94 ? -7.568 -1.975 7.098 1.00 95.31 94 LEU A N 1
ATOM 717 C CA . LEU A 1 94 ? -6.172 -1.582 6.852 1.00 95.31 94 LEU A CA 1
ATOM 718 C C . LEU A 1 94 ? -5.333 -2.786 6.403 1.00 95.31 94 LEU A C 1
ATOM 720 O O . LEU A 1 94 ? -4.593 -2.707 5.423 1.00 95.31 94 LEU A O 1
ATOM 724 N N . ARG A 1 95 ? -5.494 -3.936 7.065 1.00 95.81 95 ARG A N 1
ATOM 725 C CA . ARG A 1 95 ? -4.788 -5.168 6.693 1.00 95.81 95 ARG A CA 1
ATOM 726 C C . ARG A 1 95 ? -5.171 -5.657 5.296 1.00 95.81 95 ARG A C 1
ATOM 728 O O . ARG A 1 95 ? -4.311 -6.120 4.549 1.00 95.81 95 ARG A O 1
ATOM 735 N N . SER A 1 96 ? -6.452 -5.584 4.940 1.00 95.50 96 SER A N 1
ATOM 736 C CA . SER A 1 96 ? -6.933 -5.913 3.594 1.00 95.50 96 SER A CA 1
ATOM 737 C C . SER A 1 96 ? -6.355 -4.958 2.548 1.00 95.50 96 SER A C 1
ATOM 739 O O . SER A 1 96 ? -5.872 -5.410 1.510 1.00 95.50 96 SER A O 1
ATOM 741 N N . LEU A 1 97 ? -6.347 -3.657 2.840 1.00 96.25 97 LEU A N 1
ATOM 742 C CA . LEU A 1 97 ? -5.788 -2.621 1.978 1.00 96.25 97 LEU A CA 1
ATOM 743 C C . LEU A 1 97 ? -4.290 -2.853 1.731 1.00 96.25 97 LEU A C 1
ATOM 745 O O . LEU A 1 97 ? -3.847 -2.870 0.584 1.00 96.25 97 LEU A O 1
ATOM 749 N N . MET A 1 98 ? -3.522 -3.139 2.785 1.00 97.00 98 MET A N 1
ATOM 750 C CA . MET A 1 98 ? -2.097 -3.457 2.666 1.00 97.00 98 MET A CA 1
ATOM 751 C C . MET A 1 98 ? -1.840 -4.726 1.851 1.00 97.00 98 MET A C 1
ATOM 753 O O . MET A 1 98 ? -0.909 -4.750 1.049 1.00 97.00 98 MET A O 1
ATOM 757 N N . LYS A 1 99 ? -2.679 -5.764 1.982 1.00 96.56 99 LYS A N 1
ATOM 758 C CA . LYS A 1 99 ? -2.579 -6.968 1.137 1.00 96.56 99 LYS A CA 1
ATOM 759 C C . LYS A 1 99 ? -2.818 -6.655 -0.337 1.00 96.56 99 LYS A C 1
ATOM 761 O O . LYS A 1 99 ? -2.096 -7.181 -1.177 1.00 96.56 99 LYS A O 1
ATOM 766 N N . GLN A 1 100 ? -3.800 -5.812 -0.656 1.00 96.88 100 GLN A N 1
ATOM 767 C CA . GLN A 1 100 ? -4.061 -5.378 -2.033 1.00 96.88 100 GLN A CA 1
ATOM 768 C C . GLN A 1 100 ? -2.855 -4.648 -2.626 1.00 96.88 100 GLN A C 1
ATOM 770 O O . GLN A 1 100 ? -2.400 -5.009 -3.711 1.00 96.88 100 GLN A O 1
ATOM 775 N N . ILE A 1 101 ? -2.300 -3.681 -1.885 1.00 97.12 101 ILE A N 1
ATOM 776 C CA . ILE A 1 101 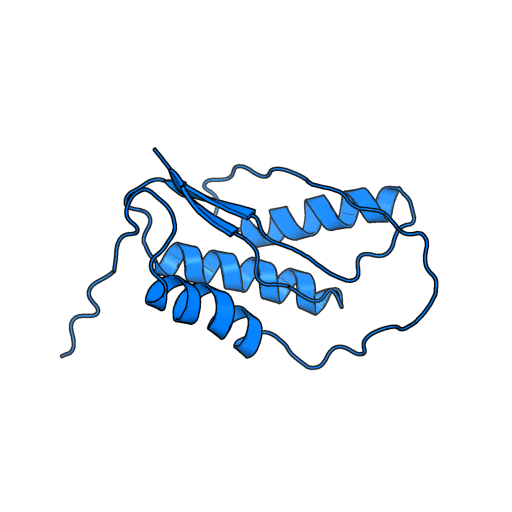? -1.107 -2.924 -2.289 1.00 97.12 101 ILE A CA 1
ATOM 777 C C . ILE A 1 101 ? 0.062 -3.881 -2.542 1.00 97.12 101 ILE A C 1
ATOM 779 O O . ILE A 1 101 ? 0.626 -3.891 -3.634 1.00 97.12 101 ILE A O 1
ATOM 783 N N . CYS A 1 102 ? 0.387 -4.730 -1.561 1.00 96.31 102 CYS A N 1
ATOM 784 C CA . CYS A 1 102 ? 1.525 -5.644 -1.643 1.00 96.31 102 CYS A CA 1
ATOM 785 C C . CYS A 1 102 ? 1.390 -6.622 -2.808 1.00 96.31 102 CYS A C 1
ATOM 787 O O . CYS A 1 102 ? 2.304 -6.742 -3.614 1.00 96.31 102 CYS A O 1
ATOM 789 N N . ARG A 1 103 ? 0.240 -7.289 -2.948 1.00 95.81 103 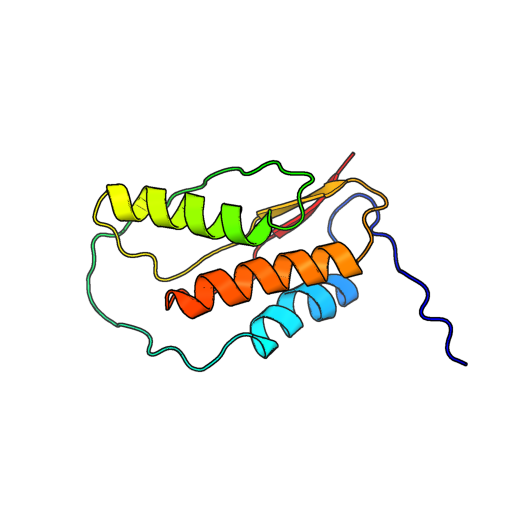ARG A N 1
ATOM 790 C CA . ARG A 1 103 ? 0.023 -8.259 -4.031 1.00 95.81 103 ARG A CA 1
ATOM 791 C C . ARG A 1 103 ? 0.128 -7.615 -5.403 1.00 95.81 103 ARG A 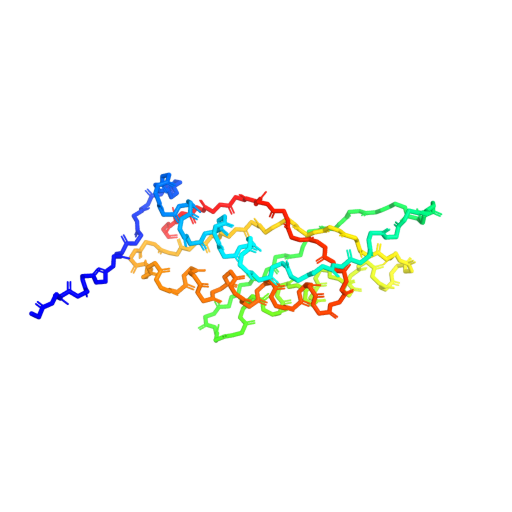C 1
ATOM 793 O O . ARG A 1 103 ? 0.769 -8.183 -6.282 1.00 95.81 103 ARG A O 1
ATOM 800 N N . THR A 1 104 ? -0.458 -6.431 -5.568 1.00 96.25 104 THR A N 1
ATOM 801 C CA . THR A 1 104 ? -0.417 -5.701 -6.839 1.00 96.25 104 THR A CA 1
ATOM 802 C C . THR A 1 104 ? 1.017 -5.301 -7.176 1.00 96.25 104 THR A C 1
ATOM 804 O O . THR A 1 104 ? 1.520 -5.690 -8.227 1.00 96.25 104 THR A O 1
ATOM 807 N N . ALA A 1 105 ? 1.715 -4.621 -6.262 1.00 95.12 105 ALA A N 1
ATOM 808 C CA . ALA A 1 105 ? 3.083 -4.155 -6.485 1.00 95.12 105 ALA A CA 1
ATOM 809 C C . ALA A 1 105 ? 4.067 -5.317 -6.701 1.00 95.12 105 ALA A C 1
ATOM 811 O O . ALA A 1 105 ? 4.807 -5.331 -7.686 1.00 95.12 105 ALA A O 1
ATOM 812 N N . PHE A 1 106 ? 4.021 -6.346 -5.850 1.00 93.88 106 PHE A N 1
ATOM 813 C CA . PHE A 1 106 ? 4.919 -7.492 -5.971 1.00 93.88 106 PHE A CA 1
ATOM 814 C C . PHE A 1 106 ? 4.675 -8.294 -7.253 1.00 93.88 106 PHE A C 1
ATOM 816 O O . PHE A 1 106 ? 5.640 -8.742 -7.871 1.00 93.88 106 PHE A O 1
ATOM 823 N N . SER A 1 107 ? 3.423 -8.411 -7.717 1.00 93.12 107 SER A N 1
ATOM 824 C CA . SER A 1 107 ? 3.123 -9.043 -9.014 1.00 93.12 107 SER A CA 1
ATOM 825 C C . SER A 1 107 ? 3.731 -8.297 -10.211 1.00 93.12 107 SER A C 1
ATOM 827 O O . SER A 1 107 ? 3.982 -8.905 -11.248 1.00 93.12 107 SER A O 1
ATOM 829 N N . MET A 1 108 ? 4.016 -6.999 -10.054 1.00 92.25 108 MET A N 1
ATOM 830 C CA . MET A 1 108 ? 4.653 -6.141 -11.060 1.00 92.25 108 MET A CA 1
ATOM 831 C C . MET A 1 108 ? 6.179 -6.048 -10.895 1.00 92.25 108 MET A C 1
ATOM 833 O O . MET A 1 108 ? 6.834 -5.325 -11.644 1.00 92.25 108 MET A O 1
ATOM 837 N N . GLY A 1 109 ? 6.764 -6.761 -9.926 1.00 90.19 109 GLY A N 1
ATOM 838 C CA . GLY A 1 109 ? 8.196 -6.679 -9.637 1.00 90.19 109 GLY A CA 1
ATOM 839 C C . GLY A 1 109 ? 8.612 -5.429 -8.847 1.00 90.19 109 GLY A C 1
ATOM 840 O O . GLY A 1 109 ? 9.794 -5.088 -8.842 1.00 90.19 109 GLY A O 1
ATOM 841 N N . ILE A 1 110 ? 7.663 -4.739 -8.208 1.00 92.31 110 ILE A N 1
ATOM 842 C CA . ILE A 1 110 ? 7.882 -3.491 -7.465 1.00 92.31 110 ILE A CA 1
ATOM 843 C C . ILE A 1 110 ? 7.947 -3.810 -5.975 1.00 92.31 110 ILE A C 1
ATOM 845 O O . ILE A 1 110 ? 7.043 -4.447 -5.434 1.00 92.31 110 ILE A O 1
ATOM 849 N N . ASP A 1 111 ? 9.001 -3.358 -5.300 1.00 92.75 111 ASP A N 1
ATOM 850 C CA . ASP A 1 111 ? 9.127 -3.529 -3.855 1.00 92.75 111 ASP A CA 1
ATOM 851 C C . ASP A 1 111 ? 8.231 -2.531 -3.110 1.00 92.75 111 ASP A C 1
ATOM 853 O O . ASP A 1 111 ? 8.113 -1.369 -3.498 1.00 92.75 111 ASP A O 1
ATOM 857 N N . VAL A 1 112 ? 7.613 -2.963 -2.013 1.00 94.44 112 VAL A N 1
ATOM 858 C CA . VAL A 1 112 ? 6.794 -2.091 -1.165 1.00 94.44 112 VAL A CA 1
ATOM 859 C C . VAL A 1 112 ? 7.586 -1.756 0.082 1.00 94.44 112 VAL A C 1
ATOM 861 O O . VAL A 1 112 ? 8.014 -2.641 0.827 1.00 94.44 112 VAL A O 1
ATOM 864 N N . ARG A 1 113 ? 7.773 -0.462 0.318 1.00 93.44 113 ARG A N 1
ATOM 865 C CA . ARG A 1 113 ? 8.397 0.056 1.530 1.00 93.44 113 ARG A CA 1
ATOM 866 C C . ARG A 1 113 ? 7.331 0.445 2.538 1.00 93.44 113 ARG A C 1
ATOM 868 O O . ARG A 1 113 ? 6.190 0.735 2.192 1.00 93.44 113 ARG A O 1
ATOM 875 N N . GLU A 1 114 ? 7.719 0.444 3.804 1.00 89.44 114 GLU A N 1
ATOM 876 C CA . GLU A 1 114 ? 6.888 1.025 4.847 1.00 89.44 114 GLU A CA 1
ATOM 877 C C . GLU A 1 114 ? 6.707 2.522 4.562 1.00 89.44 114 GLU A C 1
ATOM 879 O O . GLU A 1 114 ? 7.686 3.248 4.392 1.00 89.44 114 GLU A O 1
ATOM 884 N N . GLY A 1 115 ? 5.455 2.962 4.474 1.00 92.19 115 GLY A N 1
ATOM 885 C CA . GLY A 1 115 ? 5.101 4.371 4.364 1.00 92.19 115 GLY A CA 1
ATOM 886 C C . GLY A 1 115 ? 4.367 4.861 5.611 1.00 92.19 115 GLY A C 1
ATOM 887 O O . GLY A 1 115 ? 4.580 4.349 6.712 1.00 92.19 115 GLY A O 1
ATOM 888 N N . ARG A 1 116 ? 3.501 5.865 5.455 1.00 95.00 116 ARG A N 1
ATOM 889 C CA . ARG A 1 116 ? 2.775 6.482 6.576 1.00 95.00 116 ARG A CA 1
ATOM 890 C C . ARG A 1 116 ? 1.320 6.026 6.598 1.00 95.00 116 ARG A C 1
ATOM 892 O O . ARG A 1 116 ? 0.678 5.917 5.558 1.00 95.00 116 ARG A O 1
ATOM 899 N N . THR A 1 117 ? 0.783 5.785 7.787 1.00 96.56 117 THR A N 1
ATOM 900 C CA . THR A 1 117 ? -0.644 5.509 7.979 1.00 96.56 117 THR A CA 1
ATOM 901 C C . THR A 1 117 ? -1.178 6.369 9.111 1.00 96.56 117 THR A C 1
ATOM 903 O O . THR A 1 117 ? -0.656 6.319 10.226 1.00 96.56 117 THR A O 1
ATOM 906 N N . GLU A 1 118 ? -2.210 7.152 8.814 1.00 96.62 118 GLU A N 1
ATOM 907 C CA . GLU A 1 118 ? -2.863 8.053 9.759 1.00 96.62 118 GLU A CA 1
ATOM 908 C C . GLU A 1 118 ? -4.372 7.871 9.724 1.00 96.62 118 GLU A C 1
ATOM 910 O O . GLU A 1 118 ? -4.966 7.555 8.691 1.00 96.62 118 GLU A O 1
ATOM 915 N N . VAL A 1 119 ? -4.982 8.082 10.880 1.00 96.44 119 VAL A N 1
ATOM 916 C CA . VAL A 1 119 ? -6.424 8.107 11.054 1.00 96.44 119 VAL A CA 1
ATOM 917 C C . VAL A 1 119 ? -6.855 9.562 11.167 1.00 96.44 119 VAL A C 1
ATOM 919 O O . VAL A 1 119 ? -6.334 10.294 12.009 1.00 96.44 119 VAL A O 1
ATOM 922 N N . THR A 1 120 ? -7.785 9.975 10.319 1.00 93.38 120 THR A N 1
ATOM 923 C CA . THR A 1 120 ? -8.271 11.352 10.199 1.00 93.38 120 THR A CA 1
ATOM 924 C C . THR A 1 120 ? -9.773 11.422 10.479 1.00 93.38 120 THR A C 1
ATOM 926 O O . THR A 1 120 ? -10.441 10.386 10.544 1.00 93.38 120 THR A O 1
ATOM 929 N N . ASP A 1 121 ? -10.288 12.640 10.658 1.00 86.44 121 ASP A N 1
ATOM 930 C CA . ASP A 1 121 ? -11.730 12.920 10.740 1.00 86.44 121 ASP A CA 1
ATOM 931 C C . ASP A 1 121 ? -12.380 12.980 9.349 1.00 86.44 121 ASP A C 1
ATOM 933 O O . ASP A 1 121 ? -11.662 13.308 8.371 1.00 86.44 121 ASP A O 1
#

pLDDT: mean 87.62, std 15.06, range [36.34, 97.25]

Sequence (121 aa):
MRVHRQMELRYGTIDENVKKRSVQDVILHERQKIPVSKGGLPSGVTSVPVVSGEKRAGELAVIAAVNDLAAQGIRTTEFFPTILLPAGTQEEFLRSLMKQICRTAFSMGIDVREGRTEVTD

Secondary structure (DSSP, 8-state):
-------B--SEEPPHHHHIIIIIHHHHHH--------S-PPP----------STTHHHHHHHHHHHHHHTTTPPP-EE--EEEEETT-BHHHHHHHHHHHHHHHHHTTPEEPP-EEEEE-

Radius of gyration: 15.33 Å; chains: 1; bounding box: 35×32×42 Å